Protein AF-A0A397ZGI3-F1 (afdb_monomer_lite)

Foldseek 3Di:
DDPVQVVCVVVVHDDDDDDPDPLRVLLVVCCVVPVGSPCSLVSLVVVLVCCVVPVVVCVVVDPDDSVVVSVVSND

Structure (mmCIF, N/CA/C/O backbone):
data_AF-A0A397ZGI3-F1
#
_entry.id   AF-A0A397ZGI3-F1
#
loop_
_atom_site.group_PDB
_atom_site.id
_atom_site.type_symbol
_atom_site.label_atom_id
_atom_site.label_alt_id
_atom_site.label_comp_id
_atom_site.label_asym_id
_atom_site.label_entity_id
_atom_site.label_seq_id
_atom_site.pdbx_PDB_ins_code
_atom_site.Cartn_x
_atom_site.Cartn_y
_atom_site.Cartn_z
_atom_site.occupancy
_atom_site.B_iso_or_equiv
_atom_site.auth_seq_id
_atom_site.auth_comp_id
_atom_site.auth_asym_id
_atom_site.auth_atom_id
_atom_site.pdbx_PDB_model_num
ATOM 1 N N . MET A 1 1 ? 24.145 -19.242 -10.694 1.00 54.31 1 MET A N 1
ATOM 2 C CA . MET A 1 1 ? 22.943 -18.486 -11.118 1.00 54.31 1 MET A CA 1
ATOM 3 C C . MET A 1 1 ? 21.826 -18.762 -10.121 1.00 54.31 1 MET A C 1
ATOM 5 O O . MET A 1 1 ? 21.518 -19.927 -9.904 1.00 54.31 1 MET A O 1
ATOM 9 N N . GLY A 1 2 ? 21.288 -17.736 -9.454 1.00 70.50 2 GLY A N 1
ATOM 10 C CA . GLY A 1 2 ? 20.244 -17.909 -8.434 1.00 70.50 2 GLY A CA 1
ATOM 11 C C . GLY A 1 2 ? 18.932 -18.461 -9.007 1.00 70.50 2 GLY A C 1
ATOM 12 O O . GLY A 1 2 ? 18.653 -18.328 -10.198 1.00 70.50 2 GLY A O 1
ATOM 13 N N . HIS A 1 3 ? 18.107 -19.067 -8.152 1.00 85.69 3 HIS A N 1
ATOM 14 C CA . HIS A 1 3 ? 16.841 -19.687 -8.563 1.00 85.69 3 HIS A CA 1
ATOM 15 C C . HIS A 1 3 ? 15.828 -18.672 -9.134 1.00 85.69 3 HIS A C 1
ATOM 17 O O . HIS A 1 3 ? 15.053 -19.002 -10.030 1.00 85.69 3 HIS A O 1
ATOM 23 N N . LEU A 1 4 ? 15.841 -17.422 -8.656 1.00 90.44 4 LEU A N 1
ATOM 24 C CA . LEU A 1 4 ? 14.900 -16.385 -9.092 1.00 90.44 4 LEU A CA 1
ATOM 25 C C . LEU A 1 4 ? 15.151 -15.891 -10.535 1.00 90.44 4 LEU A C 1
ATOM 27 O O . LEU A 1 4 ? 14.210 -15.993 -11.321 1.00 90.44 4 LEU A O 1
ATOM 31 N N . PRO A 1 5 ? 16.369 -15.462 -10.937 1.00 91.56 5 PRO A N 1
ATOM 32 C CA . PRO A 1 5 ? 16.642 -15.047 -12.317 1.00 91.56 5 PRO A CA 1
ATOM 33 C C . PRO A 1 5 ? 16.269 -16.096 -13.369 1.00 91.56 5 PRO A C 1
ATOM 35 O O . PRO A 1 5 ? 15.704 -15.761 -14.407 1.00 91.56 5 PRO A O 1
ATOM 38 N N . ARG A 1 6 ? 16.522 -17.382 -13.080 1.00 92.94 6 ARG A N 1
ATOM 39 C CA . ARG A 1 6 ? 16.150 -18.481 -13.982 1.00 92.94 6 ARG A CA 1
ATOM 40 C C . ARG A 1 6 ? 14.636 -18.562 -14.177 1.00 92.94 6 ARG A C 1
ATOM 42 O O . ARG A 1 6 ? 14.182 -18.687 -15.307 1.00 92.94 6 ARG A O 1
ATOM 49 N N . ARG A 1 7 ? 13.854 -18.483 -13.095 1.00 95.25 7 ARG A N 1
ATOM 50 C CA . ARG A 1 7 ? 12.386 -18.518 -13.187 1.00 95.25 7 ARG A CA 1
ATOM 51 C C . ARG A 1 7 ? 11.832 -17.298 -13.912 1.00 95.25 7 ARG A C 1
ATOM 53 O O . ARG A 1 7 ? 10.929 -17.463 -14.715 1.00 95.25 7 ARG A O 1
ATOM 60 N N . LEU A 1 8 ? 12.375 -16.106 -13.663 1.00 96.00 8 LEU A N 1
ATOM 61 C CA . LEU A 1 8 ? 11.948 -14.897 -14.371 1.00 96.00 8 LEU A CA 1
ATOM 62 C C . LEU A 1 8 ? 12.163 -15.039 -15.883 1.00 96.00 8 LEU A C 1
ATOM 64 O O . LEU A 1 8 ? 11.236 -14.794 -16.647 1.00 96.00 8 LEU A O 1
ATOM 68 N N . ASN A 1 9 ? 13.328 -15.543 -16.299 1.00 94.81 9 ASN A N 1
ATOM 69 C CA . ASN A 1 9 ? 13.637 -15.764 -17.711 1.00 94.81 9 ASN A CA 1
ATOM 70 C C . ASN A 1 9 ? 12.663 -16.744 -18.394 1.00 94.81 9 ASN A C 1
ATOM 72 O O . ASN A 1 9 ? 12.209 -16.457 -19.497 1.00 94.81 9 ASN A O 1
ATOM 76 N N . VAL A 1 10 ? 12.274 -17.836 -17.720 1.00 96.31 10 VAL A N 1
ATOM 77 C CA . VAL A 1 10 ? 11.272 -18.795 -18.236 1.00 96.31 10 VAL A CA 1
ATOM 78 C C . VAL A 1 10 ? 9.940 -18.115 -18.573 1.00 96.31 10 VAL A C 1
ATOM 80 O O . VAL A 1 10 ? 9.282 -18.510 -19.529 1.00 96.31 10 VAL A O 1
ATOM 83 N N . TYR A 1 11 ? 9.559 -17.079 -17.823 1.00 96.06 11 TYR A N 1
ATOM 84 C CA . TYR A 1 11 ? 8.320 -16.329 -18.041 1.00 96.06 11 TYR A CA 1
ATOM 85 C C . TYR A 1 11 ? 8.513 -15.036 -18.851 1.00 96.06 11 TYR A C 1
ATOM 87 O O . TYR A 1 11 ? 7.584 -14.239 -18.942 1.00 96.06 11 TYR A O 1
ATOM 95 N N . GLY A 1 12 ? 9.701 -14.792 -19.420 1.00 95.31 12 GLY A N 1
ATOM 96 C CA . GLY A 1 12 ? 9.992 -13.552 -20.152 1.00 95.31 12 GLY A CA 1
ATOM 97 C C . GLY A 1 12 ? 10.006 -12.297 -19.269 1.00 95.31 12 GLY A C 1
ATOM 98 O O . GLY A 1 12 ? 9.780 -11.193 -19.756 1.00 95.31 12 GLY A O 1
ATOM 99 N N . LEU A 1 13 ? 10.251 -12.460 -17.967 1.00 95.69 13 LEU A N 1
ATOM 100 C CA . LEU A 1 13 ? 10.307 -11.384 -16.979 1.00 95.69 13 LEU A CA 1
ATOM 101 C C . LEU A 1 13 ? 11.757 -11.038 -16.620 1.00 95.69 13 LEU A C 1
ATOM 103 O O . LEU A 1 13 ? 12.676 -11.847 -16.773 1.00 95.69 13 LEU A O 1
ATOM 107 N N . CYS A 1 14 ? 11.953 -9.846 -16.062 1.00 92.69 14 CYS A N 1
ATOM 108 C CA . CYS A 1 14 ? 13.223 -9.403 -15.497 1.00 92.69 14 CYS A CA 1
ATOM 109 C C . CYS A 1 14 ? 13.030 -8.823 -14.090 1.00 92.69 14 CYS A C 1
ATOM 111 O O . CYS A 1 14 ? 11.939 -8.395 -13.715 1.00 92.69 14 CYS A O 1
ATOM 113 N N . GLU A 1 15 ? 14.094 -8.847 -13.290 1.00 92.88 15 GLU A N 1
ATOM 114 C CA . GLU A 1 15 ? 14.106 -8.214 -11.974 1.00 92.88 15 GLU A CA 1
ATOM 115 C C . GLU A 1 15 ? 14.495 -6.745 -12.129 1.00 92.88 15 GLU A C 1
ATOM 117 O O . GLU A 1 15 ? 15.573 -6.437 -12.641 1.00 92.88 15 GLU A O 1
ATOM 122 N N . LEU A 1 16 ? 13.639 -5.843 -11.649 1.00 91.56 16 LEU A N 1
ATOM 123 C CA . LEU A 1 16 ? 13.971 -4.432 -11.525 1.00 91.56 16 LEU A CA 1
ATOM 124 C C . LEU A 1 16 ? 14.330 -4.119 -10.074 1.00 91.56 16 LEU A C 1
ATOM 126 O O . LEU A 1 16 ? 13.515 -4.274 -9.164 1.00 91.56 16 LEU A O 1
ATOM 130 N N . LYS A 1 17 ? 15.559 -3.650 -9.861 1.00 90.75 17 LYS A N 1
ATOM 131 C CA . LYS A 1 17 ? 16.005 -3.214 -8.539 1.00 90.75 17 LYS A CA 1
ATOM 132 C C . LYS A 1 17 ? 15.384 -1.862 -8.201 1.00 90.75 17 LYS A C 1
ATOM 134 O O . LYS A 1 17 ? 15.580 -0.890 -8.922 1.00 90.75 17 LYS A O 1
ATOM 139 N N . VAL A 1 18 ? 14.698 -1.803 -7.066 1.00 89.69 18 VAL A N 1
ATOM 140 C CA . VAL A 1 18 ? 14.193 -0.568 -6.451 1.00 89.69 18 VAL A CA 1
ATOM 141 C C . VAL A 1 18 ? 14.974 -0.268 -5.174 1.00 89.69 18 VAL A C 1
ATOM 143 O O . VAL A 1 18 ? 15.613 -1.154 -4.603 1.00 89.69 18 VAL A O 1
ATOM 146 N N . SER A 1 19 ? 14.920 0.978 -4.701 1.00 89.81 19 SER A N 1
ATOM 147 C CA . SER A 1 19 ? 15.542 1.366 -3.432 1.00 89.81 19 SER A CA 1
ATOM 148 C C . SER A 1 19 ? 15.039 0.488 -2.281 1.00 89.81 19 SER A C 1
ATOM 150 O O . SER A 1 19 ? 13.833 0.341 -2.080 1.00 89.81 19 SER A O 1
ATOM 152 N N . SER A 1 20 ? 15.969 -0.067 -1.502 1.00 89.19 20 SER A N 1
ATOM 153 C CA . SER A 1 20 ? 15.676 -0.893 -0.325 1.00 89.19 20 SER A CA 1
ATOM 154 C C . SER A 1 20 ? 15.355 -0.023 0.899 1.00 89.19 20 SER A C 1
ATOM 156 O O . SER A 1 20 ? 16.069 -0.050 1.899 1.00 89.19 20 SER A O 1
ATOM 158 N N . ASP A 1 21 ? 14.299 0.785 0.802 1.00 91.81 21 ASP A N 1
ATOM 159 C CA . ASP A 1 21 ? 13.771 1.620 1.884 1.00 91.81 21 ASP A CA 1
ATOM 160 C C . ASP A 1 21 ? 12.406 1.102 2.384 1.00 91.81 21 ASP A C 1
ATOM 162 O O . ASP A 1 21 ? 11.853 0.129 1.869 1.00 91.81 21 ASP A O 1
ATOM 166 N N . GLY A 1 22 ? 11.820 1.769 3.385 1.00 89.69 22 GLY A N 1
ATOM 167 C CA . GLY A 1 22 ? 10.475 1.443 3.884 1.00 89.69 22 GLY A CA 1
ATOM 168 C C . GLY A 1 22 ? 9.338 1.676 2.875 1.00 89.69 22 GLY A C 1
ATOM 169 O O . GLY A 1 22 ? 8.187 1.378 3.185 1.00 89.69 22 GLY A O 1
ATOM 170 N N . ASN A 1 23 ? 9.636 2.200 1.681 1.00 93.88 23 ASN A N 1
ATOM 171 C CA . ASN A 1 23 ? 8.684 2.422 0.596 1.00 93.88 23 ASN A CA 1
ATOM 172 C C . ASN A 1 23 ? 8.878 1.445 -0.571 1.00 93.88 23 ASN A C 1
ATOM 174 O O . ASN A 1 23 ? 8.163 1.574 -1.565 1.00 93.88 23 ASN A O 1
ATOM 178 N N . CYS A 1 24 ? 9.800 0.479 -0.480 1.00 95.38 24 CYS A N 1
ATOM 179 C CA . CYS A 1 24 ? 10.168 -0.407 -1.587 1.00 95.38 24 CYS A CA 1
ATOM 180 C C . CYS A 1 24 ? 8.955 -1.091 -2.241 1.00 95.38 24 CYS A C 1
ATOM 182 O O . CYS A 1 24 ? 8.871 -1.156 -3.465 1.00 95.38 24 CYS A O 1
ATOM 184 N N . GLN A 1 25 ? 7.957 -1.496 -1.447 1.00 95.62 25 GLN A N 1
ATOM 185 C CA . GLN A 1 25 ? 6.710 -2.077 -1.948 1.00 95.62 25 GLN A CA 1
ATOM 186 C C . GLN A 1 25 ? 5.909 -1.088 -2.812 1.00 95.62 25 GLN A C 1
ATOM 188 O O . GLN A 1 25 ? 5.445 -1.442 -3.892 1.00 95.62 25 GLN A O 1
ATOM 193 N N . PHE A 1 26 ? 5.772 0.166 -2.373 1.00 96.94 26 PHE A N 1
ATOM 194 C CA . PHE A 1 26 ? 5.062 1.200 -3.132 1.00 96.94 26 PHE A CA 1
ATOM 195 C C . PHE A 1 26 ? 5.857 1.665 -4.353 1.00 96.94 26 PHE A C 1
ATOM 197 O O . PHE A 1 26 ? 5.259 1.991 -5.372 1.00 96.94 26 PHE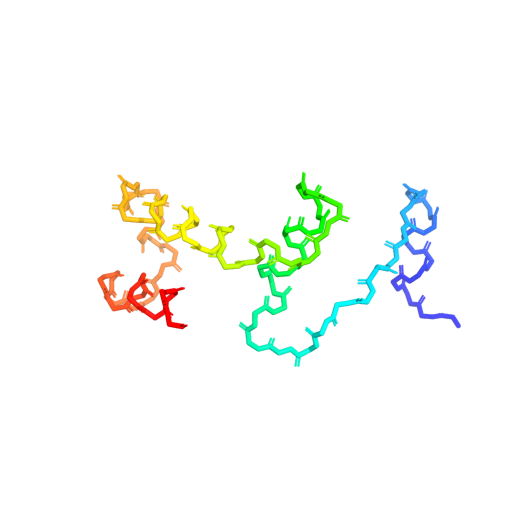 A O 1
ATOM 204 N N . ARG A 1 27 ? 7.195 1.666 -4.274 1.00 96.69 27 ARG A N 1
ATOM 205 C CA . ARG A 1 27 ? 8.078 1.939 -5.418 1.00 96.69 27 ARG A CA 1
ATOM 206 C C . ARG A 1 27 ? 7.942 0.864 -6.491 1.00 96.69 27 ARG A C 1
ATOM 208 O O . ARG A 1 27 ? 7.797 1.211 -7.655 1.00 96.69 27 ARG A O 1
ATOM 215 N N . ALA A 1 28 ? 7.916 -0.410 -6.097 1.00 96.88 28 ALA A N 1
ATOM 216 C CA . ALA A 1 28 ? 7.692 -1.522 -7.016 1.00 96.88 28 ALA A CA 1
ATOM 217 C C . ALA A 1 28 ? 6.314 -1.429 -7.692 1.00 96.88 28 ALA A C 1
ATOM 219 O O . ALA A 1 28 ? 6.220 -1.554 -8.908 1.00 96.88 28 ALA A O 1
ATOM 220 N N . LEU A 1 29 ? 5.252 -1.135 -6.932 1.00 97.19 29 LEU A N 1
ATOM 221 C CA . LEU A 1 29 ? 3.916 -0.917 -7.504 1.00 97.19 29 LEU A CA 1
ATOM 222 C C . LEU A 1 29 ? 3.878 0.292 -8.448 1.00 97.19 29 LEU A C 1
ATOM 224 O O . LEU A 1 29 ? 3.292 0.213 -9.522 1.00 97.19 29 LEU A O 1
ATOM 228 N N . SER A 1 30 ? 4.518 1.396 -8.063 1.00 97.44 30 SER A N 1
ATOM 229 C CA . SER A 1 30 ? 4.616 2.603 -8.884 1.00 97.44 30 SER A CA 1
ATOM 230 C C . SER A 1 30 ? 5.306 2.327 -10.215 1.00 97.44 30 SER A C 1
ATOM 232 O O . SER A 1 30 ? 4.812 2.756 -11.252 1.00 97.44 30 SER A O 1
ATOM 234 N N . ASP A 1 31 ? 6.396 1.562 -10.209 1.00 96.31 31 ASP A N 1
ATOM 235 C CA . ASP A 1 31 ? 7.073 1.166 -11.439 1.00 96.31 31 ASP A CA 1
ATOM 236 C C . ASP A 1 31 ? 6.180 0.302 -12.345 1.00 96.31 31 ASP A C 1
ATOM 238 O O . ASP A 1 31 ? 6.061 0.564 -13.540 1.00 96.31 31 ASP A O 1
ATOM 242 N N . GLN A 1 32 ? 5.468 -0.674 -11.778 1.00 96.38 32 GLN A N 1
ATOM 243 C CA . GLN A 1 32 ? 4.572 -1.528 -12.563 1.00 96.38 32 GLN A CA 1
ATOM 244 C C . GLN A 1 32 ? 3.380 -0.765 -13.161 1.00 96.38 32 GLN A C 1
ATOM 246 O O . GLN A 1 32 ? 2.954 -1.082 -14.269 1.00 96.38 32 GLN A O 1
ATOM 251 N N . LEU A 1 33 ? 2.855 0.243 -12.456 1.00 96.88 33 LEU A N 1
ATOM 252 C CA . LEU A 1 33 ? 1.696 1.030 -12.896 1.00 96.88 33 LEU A CA 1
ATOM 253 C C . LEU A 1 33 ? 2.072 2.189 -13.827 1.00 96.88 33 LEU A C 1
ATOM 255 O O . LEU A 1 33 ? 1.374 2.447 -14.804 1.00 96.88 33 LEU A O 1
ATOM 259 N N . TYR A 1 34 ? 3.164 2.890 -13.524 1.00 96.31 34 TYR A N 1
ATOM 260 C CA . TYR A 1 34 ? 3.527 4.165 -14.151 1.00 96.31 34 TYR A CA 1
ATOM 261 C C . TYR A 1 34 ? 4.884 4.141 -14.857 1.00 96.31 34 TYR A C 1
ATOM 263 O O . TYR A 1 34 ? 5.336 5.184 -15.325 1.00 96.31 34 TYR A O 1
ATOM 271 N N . ARG A 1 35 ? 5.565 2.986 -14.916 1.00 95.19 35 ARG A N 1
ATOM 272 C CA . ARG A 1 35 ? 6.941 2.851 -15.439 1.00 95.19 35 ARG A CA 1
ATOM 273 C C . ARG A 1 35 ? 7.941 3.790 -14.753 1.00 95.19 35 ARG A C 1
ATOM 275 O O . ARG A 1 35 ? 8.932 4.201 -15.349 1.00 95.19 35 ARG A O 1
ATOM 282 N N . SER A 1 36 ? 7.644 4.173 -13.511 1.00 94.88 36 SER A N 1
ATOM 283 C CA . SER A 1 36 ? 8.460 5.069 -12.698 1.00 94.88 36 SER A CA 1
ATOM 284 C C . SER A 1 36 ? 8.204 4.829 -11.216 1.00 94.88 36 SER A C 1
ATOM 286 O O . SER A 1 36 ? 7.055 4.802 -10.773 1.00 94.88 36 SER A O 1
ATOM 288 N N . SER A 1 37 ? 9.270 4.719 -10.421 1.00 95.25 37 SER A N 1
ATOM 289 C CA . SER A 1 37 ? 9.182 4.591 -8.961 1.00 95.25 37 SER A CA 1
ATOM 290 C C . SER A 1 37 ? 8.817 5.890 -8.239 1.00 95.25 37 SER A C 1
ATOM 292 O O . SER A 1 37 ? 8.555 5.860 -7.035 1.00 95.25 37 SER A O 1
ATOM 294 N N . GLU A 1 38 ? 8.810 7.026 -8.938 1.00 95.81 38 GLU A N 1
ATOM 295 C CA . GLU A 1 38 ? 8.680 8.357 -8.330 1.00 95.81 38 GLU A CA 1
ATOM 296 C C . GLU A 1 38 ? 7.271 8.641 -7.800 1.00 95.81 38 GLU A C 1
ATOM 298 O O . GLU A 1 38 ? 7.089 9.404 -6.849 1.00 95.81 38 GLU A O 1
ATOM 303 N N . TYR A 1 39 ? 6.265 7.949 -8.331 1.00 96.69 39 TYR A N 1
ATOM 304 C CA . TYR A 1 39 ? 4.870 8.099 -7.918 1.00 96.69 39 TYR A CA 1
ATOM 305 C C . TYR A 1 39 ? 4.503 7.253 -6.686 1.00 96.69 39 TYR A C 1
ATOM 307 O O . TYR A 1 39 ? 3.336 7.180 -6.296 1.00 96.69 39 TYR A O 1
ATOM 315 N N . HIS A 1 40 ? 5.487 6.663 -5.994 1.00 96.19 40 HIS A N 1
ATOM 316 C CA . HIS A 1 40 ? 5.258 5.788 -4.838 1.00 96.19 40 HIS A CA 1
ATOM 317 C C . HIS A 1 40 ? 4.426 6.436 -3.715 1.00 96.19 40 HIS A C 1
ATOM 319 O O . HIS A 1 40 ? 3.666 5.746 -3.036 1.00 96.19 40 HIS A O 1
ATOM 325 N N . LYS A 1 41 ? 4.525 7.760 -3.517 1.00 96.62 41 LYS A N 1
ATOM 326 C CA . LYS A 1 41 ? 3.708 8.493 -2.531 1.00 96.62 41 LYS A CA 1
ATOM 327 C C . LYS A 1 41 ? 2.228 8.536 -2.921 1.00 96.62 41 LYS A C 1
ATOM 329 O O . LYS A 1 41 ? 1.374 8.369 -2.055 1.00 96.62 41 LYS A O 1
ATOM 334 N N . GLN A 1 42 ? 1.934 8.736 -4.206 1.00 97.38 42 GLN A N 1
ATOM 335 C CA . GLN A 1 42 ? 0.563 8.743 -4.726 1.00 97.38 42 GLN A CA 1
ATOM 336 C C . GLN A 1 42 ? -0.039 7.340 -4.649 1.00 97.38 42 GLN A C 1
ATOM 338 O O . GLN A 1 42 ? -1.101 7.170 -4.058 1.00 97.38 42 GLN A O 1
ATOM 343 N N . VAL A 1 43 ? 0.698 6.326 -5.121 1.00 97.94 43 VAL A N 1
ATOM 344 C CA . VAL A 1 43 ? 0.308 4.909 -5.003 1.00 97.94 43 VAL A CA 1
ATOM 345 C C . VAL A 1 43 ? -0.027 4.551 -3.559 1.00 97.94 43 VAL A C 1
ATOM 347 O O . VAL A 1 43 ? -1.067 3.961 -3.276 1.00 97.94 43 VAL A O 1
ATOM 350 N N . ARG A 1 44 ? 0.830 4.948 -2.617 1.00 97.62 44 ARG A N 1
ATOM 351 C CA . ARG A 1 44 ? 0.601 4.723 -1.191 1.00 97.62 44 ARG A CA 1
ATOM 352 C C . ARG A 1 44 ? -0.670 5.406 -0.681 1.00 97.62 44 ARG A C 1
ATOM 354 O O . ARG A 1 44 ? -1.392 4.812 0.119 1.00 97.62 44 ARG A O 1
ATOM 361 N N . GLY A 1 45 ? -0.938 6.632 -1.126 1.00 97.69 45 GLY A N 1
ATOM 362 C CA . GLY A 1 45 ? -2.162 7.365 -0.803 1.00 97.69 45 GLY A CA 1
ATOM 363 C C . GLY A 1 45 ? -3.416 6.607 -1.234 1.00 97.69 45 GLY A C 1
ATOM 364 O O . GLY A 1 45 ? -4.305 6.387 -0.409 1.00 97.69 45 GLY A O 1
ATOM 365 N N . GLU A 1 46 ? -3.440 6.126 -2.477 1.00 98.06 46 GLU A N 1
ATOM 366 C CA . GLU A 1 46 ? -4.558 5.345 -3.016 1.00 98.06 46 GLU A CA 1
ATOM 367 C C . GLU A 1 46 ? -4.730 4.006 -2.291 1.00 98.06 46 GLU A C 1
ATOM 369 O O . GLU A 1 46 ? -5.845 3.647 -1.917 1.00 98.06 46 GLU A O 1
ATOM 374 N N . VAL A 1 47 ? -3.636 3.304 -1.971 1.00 97.31 47 VAL A N 1
ATOM 375 C CA . VAL A 1 47 ? -3.695 2.077 -1.157 1.00 97.31 47 VAL A CA 1
ATOM 376 C C . VAL A 1 47 ? -4.312 2.356 0.216 1.00 97.31 47 VAL A C 1
ATOM 378 O O . VAL A 1 47 ? -5.187 1.624 0.673 1.00 97.31 47 VAL A O 1
ATOM 381 N N . VAL A 1 48 ? -3.896 3.426 0.897 1.00 97.75 48 VAL A N 1
ATOM 382 C CA . VAL A 1 48 ? -4.446 3.785 2.214 1.00 97.75 48 VAL A CA 1
ATOM 383 C C . VAL A 1 48 ? -5.917 4.184 2.124 1.00 97.75 48 VAL A C 1
ATOM 385 O O . VAL A 1 48 ? -6.682 3.860 3.034 1.00 97.75 48 VAL A O 1
ATOM 388 N N . LYS A 1 49 ? -6.322 4.885 1.062 1.00 98.19 49 LYS A N 1
ATOM 389 C CA . LYS A 1 49 ? -7.724 5.221 0.795 1.00 98.19 49 LYS A CA 1
ATOM 390 C C . LYS A 1 49 ? -8.555 3.952 0.595 1.00 98.19 49 LYS A C 1
ATOM 392 O O . LYS A 1 49 ? -9.509 3.741 1.335 1.00 98.19 49 LYS A O 1
ATOM 397 N N . GLN A 1 50 ? -8.102 3.049 -0.272 1.00 97.94 50 GLN A N 1
ATOM 398 C CA . GLN A 1 50 ? -8.726 1.747 -0.510 1.00 97.94 50 GLN A CA 1
ATOM 399 C C . GLN A 1 50 ? -8.910 0.945 0.788 1.00 97.94 50 GLN A C 1
ATOM 401 O O . GLN A 1 50 ? -9.987 0.399 1.028 1.00 97.94 50 GLN A O 1
ATOM 406 N N . LEU A 1 51 ? -7.884 0.907 1.650 1.00 97.69 51 LEU A N 1
ATOM 407 C CA . LEU A 1 51 ? -7.952 0.251 2.961 1.00 97.69 51 LEU A CA 1
ATOM 408 C C . LEU A 1 51 ? -9.010 0.891 3.877 1.00 97.69 51 LEU A C 1
ATOM 410 O O . LEU A 1 51 ? -9.724 0.190 4.588 1.00 97.69 51 LEU A O 1
ATOM 414 N N . LYS A 1 52 ? -9.135 2.222 3.884 1.00 97.38 52 LYS A N 1
ATOM 415 C CA . LYS A 1 52 ? -10.150 2.907 4.702 1.00 97.38 52 LYS A CA 1
ATOM 416 C C . LYS A 1 52 ? -11.564 2.618 4.208 1.00 97.38 52 LYS A C 1
ATOM 418 O O . LYS A 1 52 ? -12.427 2.317 5.031 1.00 97.38 52 LYS A O 1
ATOM 423 N N . ASP A 1 53 ? -11.765 2.688 2.898 1.00 98.06 53 ASP A N 1
ATOM 424 C CA . ASP A 1 53 ? -13.090 2.628 2.281 1.00 98.06 53 ASP A CA 1
ATOM 425 C C . ASP A 1 53 ? -13.646 1.194 2.259 1.00 98.06 53 ASP A C 1
ATOM 427 O O . ASP A 1 53 ? -14.855 0.996 2.320 1.00 98.06 53 ASP A O 1
ATOM 431 N N . ASN A 1 54 ? -12.774 0.177 2.263 1.00 97.62 54 ASN A N 1
ATOM 432 C CA . ASN A 1 54 ? -13.159 -1.231 2.104 1.00 97.62 54 ASN A CA 1
ATOM 433 C C . ASN A 1 54 ? -12.731 -2.106 3.292 1.00 97.62 54 ASN A C 1
ATOM 435 O O . ASN A 1 54 ? -12.238 -3.224 3.127 1.00 97.62 54 ASN A O 1
ATOM 439 N N . ARG A 1 55 ? -12.912 -1.601 4.519 1.00 96.94 55 ARG A N 1
ATOM 440 C CA . ARG A 1 55 ? -12.486 -2.274 5.760 1.00 96.94 55 ARG A CA 1
ATOM 441 C C . ARG A 1 55 ? -12.897 -3.748 5.844 1.00 96.94 55 ARG A C 1
ATOM 443 O O . ARG A 1 55 ? -12.081 -4.569 6.252 1.00 96.94 55 ARG A O 1
ATOM 450 N N . THR A 1 56 ? -14.131 -4.080 5.473 1.00 97.19 56 THR A N 1
ATOM 451 C CA . THR A 1 56 ? -14.694 -5.438 5.585 1.00 97.19 56 THR A CA 1
ATOM 452 C C . THR A 1 56 ? -13.908 -6.480 4.793 1.00 97.19 56 THR A C 1
ATOM 454 O O . THR A 1 56 ? -13.826 -7.626 5.221 1.00 97.19 56 THR A O 1
ATOM 457 N N . ILE A 1 57 ? -13.283 -6.079 3.683 1.00 97.56 57 ILE A N 1
ATOM 458 C CA . ILE A 1 57 ? -12.471 -6.960 2.837 1.00 97.56 57 ILE A CA 1
ATOM 459 C C . ILE A 1 57 ? -11.138 -7.284 3.515 1.00 97.56 57 ILE A C 1
ATOM 461 O O . ILE A 1 57 ? -10.621 -8.385 3.373 1.00 97.56 57 ILE A O 1
ATOM 465 N N . TYR A 1 58 ? -10.565 -6.326 4.245 1.00 97.50 58 TYR A N 1
ATOM 466 C CA . TYR A 1 58 ? -9.178 -6.406 4.698 1.00 97.50 58 TYR A CA 1
ATOM 467 C C . TYR A 1 58 ? -9.020 -6.713 6.188 1.00 97.50 58 TYR A C 1
ATOM 469 O O . TYR A 1 58 ? -7.956 -7.168 6.600 1.00 97.50 58 TYR A O 1
ATOM 477 N N . GLU A 1 59 ? -10.026 -6.425 7.014 1.00 97.12 59 GLU A N 1
ATOM 478 C CA . GLU A 1 59 ? -9.886 -6.470 8.471 1.00 97.12 59 GLU A CA 1
ATOM 479 C C . GLU A 1 59 ? -9.524 -7.858 9.005 1.00 97.12 59 GLU A C 1
ATOM 481 O O . GLU A 1 59 ? -8.683 -7.954 9.895 1.00 97.12 59 GLU A O 1
ATOM 486 N N . SER A 1 60 ? -10.072 -8.924 8.422 1.00 97.31 60 SER A N 1
ATOM 487 C CA . SER A 1 60 ? -9.780 -10.306 8.825 1.00 97.31 60 SER A CA 1
ATOM 488 C C . SER A 1 60 ? -8.312 -10.710 8.627 1.00 97.31 60 SER A C 1
ATOM 490 O O . SER A 1 60 ? -7.826 -11.595 9.326 1.00 97.31 60 SER A O 1
ATOM 492 N N . TYR A 1 61 ? -7.580 -10.042 7.730 1.00 96.88 61 TYR A N 1
ATOM 493 C CA . TYR A 1 61 ? -6.154 -10.290 7.485 1.00 96.88 61 TYR A CA 1
ATOM 494 C C . TYR A 1 61 ? -5.232 -9.544 8.461 1.00 96.88 61 TYR A C 1
ATOM 496 O O . TYR A 1 61 ? -4.015 -9.742 8.449 1.00 96.88 61 TYR A O 1
ATOM 504 N N . VAL A 1 62 ? -5.774 -8.649 9.292 1.00 96.38 62 VAL A N 1
ATOM 505 C CA . VAL A 1 62 ? -4.987 -7.758 10.145 1.00 96.38 62 VAL A CA 1
ATOM 506 C C . VAL A 1 62 ? -5.105 -8.186 11.606 1.00 96.38 62 VAL A C 1
ATOM 508 O O . VAL A 1 62 ? -6.111 -7.958 12.263 1.00 96.38 62 VAL A O 1
ATOM 511 N N . LEU A 1 63 ? -4.010 -8.713 12.163 1.00 95.69 63 LEU A N 1
ATOM 512 C CA . LEU A 1 63 ? -3.944 -9.1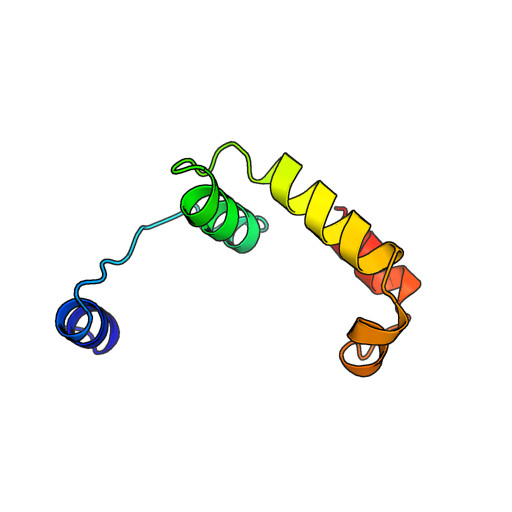82 13.559 1.00 95.69 63 LEU A CA 1
ATOM 513 C C . LEU A 1 63 ? -4.04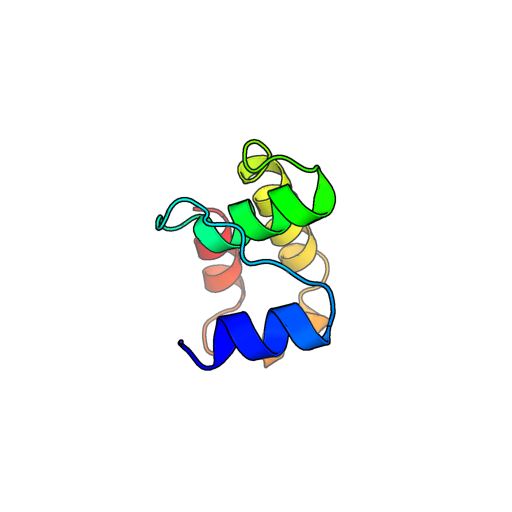7 -8.064 14.619 1.00 95.69 63 LEU A C 1
ATOM 515 O O . LEU A 1 63 ? -4.182 -8.334 15.809 1.00 95.69 63 LEU A O 1
ATOM 519 N N . MET A 1 64 ? -3.934 -6.795 14.218 1.00 95.56 64 MET A N 1
ATOM 520 C CA . MET A 1 64 ? -4.033 -5.636 15.114 1.00 95.56 64 MET A CA 1
ATOM 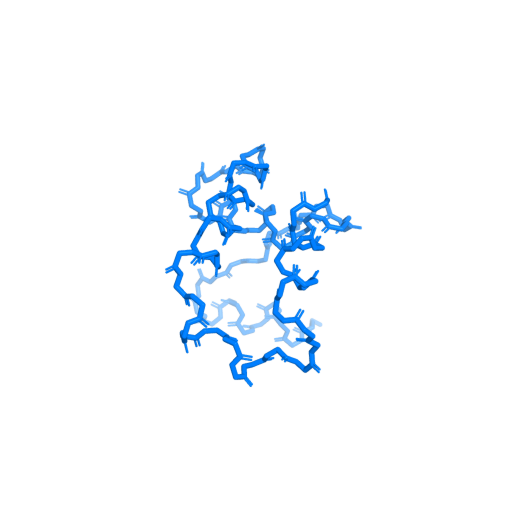521 C C . MET A 1 64 ? -5.319 -4.849 14.865 1.00 95.56 64 MET A C 1
ATOM 523 O O . MET A 1 64 ? -5.939 -4.975 13.818 1.00 95.56 64 MET A O 1
ATOM 527 N N . LYS A 1 65 ? -5.675 -3.934 15.779 1.00 97.00 65 LYS A N 1
ATOM 528 C CA . LYS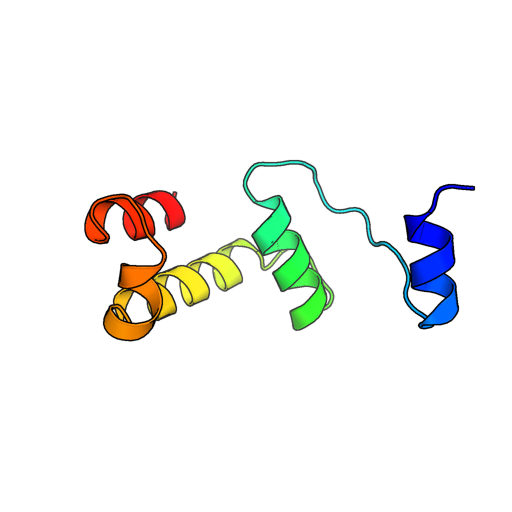 A 1 65 ? -6.801 -3.009 15.557 1.00 97.00 65 LYS A CA 1
ATOM 529 C C . LYS A 1 65 ? -6.685 -2.353 14.176 1.00 97.00 65 LYS A C 1
ATOM 531 O O . LYS A 1 65 ? -5.727 -1.613 13.935 1.00 97.00 65 LYS A O 1
ATOM 536 N N . TYR A 1 66 ? -7.677 -2.562 13.311 1.00 97.31 66 TYR A N 1
ATOM 537 C CA . TYR A 1 66 ? -7.625 -2.139 11.908 1.00 97.31 66 TYR A CA 1
ATOM 538 C C . TYR A 1 66 ? -7.326 -0.640 11.744 1.00 97.31 66 TYR A C 1
ATOM 540 O O . TYR A 1 66 ? -6.489 -0.225 10.942 1.00 97.31 66 TYR A O 1
ATOM 548 N N . LYS A 1 67 ? -7.899 0.187 12.628 1.00 96.25 67 LYS A N 1
ATOM 549 C CA . LYS A 1 67 ? -7.621 1.630 12.698 1.00 96.25 67 LYS A CA 1
ATOM 550 C C . LYS A 1 67 ? -6.147 1.975 12.923 1.00 96.25 67 LYS A C 1
ATOM 552 O O . LYS A 1 67 ? -5.660 2.979 12.408 1.00 96.25 67 LYS A O 1
ATOM 557 N N . ARG A 1 68 ? -5.422 1.168 13.702 1.00 96.81 68 ARG A N 1
ATOM 558 C CA . ARG A 1 68 ? -3.976 1.331 13.918 1.00 96.81 68 ARG A CA 1
ATOM 559 C C . ARG A 1 68 ? -3.192 0.905 12.679 1.00 96.81 68 ARG A C 1
ATOM 561 O O . ARG A 1 68 ? -2.190 1.542 12.365 1.00 96.81 68 ARG A O 1
ATOM 568 N N . TYR A 1 69 ? -3.652 -0.128 11.981 1.00 96.94 69 TYR A N 1
ATOM 569 C CA . TYR A 1 69 ? -3.001 -0.657 10.788 1.00 96.94 69 TYR A CA 1
ATOM 570 C C . TYR A 1 69 ? -2.965 0.356 9.640 1.00 96.94 69 TYR A C 1
ATOM 572 O O . TYR A 1 69 ? -1.873 0.764 9.245 1.00 96.94 69 TYR A O 1
ATOM 580 N N . TYR A 1 70 ? -4.113 0.861 9.169 1.00 95.50 70 TYR A N 1
ATOM 581 C CA . TYR A 1 70 ? -4.099 1.790 8.029 1.00 95.50 70 TYR A CA 1
ATOM 582 C C . TYR A 1 70 ? -3.413 3.127 8.372 1.00 95.50 70 TYR A C 1
ATOM 584 O O . TYR A 1 70 ? -2.822 3.763 7.504 1.00 95.50 70 TYR A O 1
ATOM 592 N N . LYS A 1 71 ? -3.419 3.547 9.650 1.00 96.06 71 LYS A N 1
ATOM 593 C CA . LYS A 1 71 ? -2.648 4.716 10.113 1.00 96.06 71 LYS A CA 1
ATOM 594 C C . LYS A 1 71 ? -1.139 4.497 10.022 1.00 96.06 71 LYS A C 1
ATOM 596 O O . LYS A 1 71 ? -0.421 5.443 9.732 1.00 96.06 71 LYS A O 1
ATOM 601 N N . ARG A 1 72 ? -0.647 3.279 10.275 1.00 94.56 72 ARG A N 1
ATOM 602 C CA . ARG A 1 72 ? 0.767 2.934 10.044 1.00 94.56 72 ARG A CA 1
ATOM 603 C C . ARG A 1 72 ? 1.078 2.889 8.555 1.00 94.56 72 ARG A C 1
ATOM 605 O O . ARG A 1 72 ? 2.113 3.398 8.152 1.00 94.56 72 ARG A O 1
ATOM 612 N N . MET A 1 73 ? 0.161 2.354 7.750 1.00 94.44 73 MET A N 1
ATOM 613 C CA . MET A 1 73 ? 0.309 2.338 6.293 1.00 94.44 73 MET A CA 1
ATOM 614 C C . MET A 1 73 ? 0.341 3.737 5.679 1.00 94.44 73 MET A C 1
ATOM 616 O O . MET A 1 73 ? 0.905 3.888 4.607 1.00 94.44 73 MET A O 1
ATOM 620 N N . ALA A 1 74 ? -0.153 4.763 6.373 1.00 93.12 74 ALA A N 1
ATOM 621 C CA . ALA A 1 74 ? -0.084 6.158 5.945 1.00 93.12 74 ALA A CA 1
ATOM 622 C C . ALA A 1 74 ? 1.229 6.900 6.291 1.00 93.12 74 ALA A C 1
ATOM 624 O O . ALA A 1 74 ? 1.367 8.039 5.862 1.00 93.12 74 ALA A O 1
ATOM 625 N N . LYS A 1 75 ? 2.143 6.311 7.084 1.00 84.62 75 LYS A N 1
ATOM 626 C CA . LYS A 1 75 ? 3.381 6.963 7.572 1.00 84.62 75 LYS A CA 1
ATOM 627 C C . LYS A 1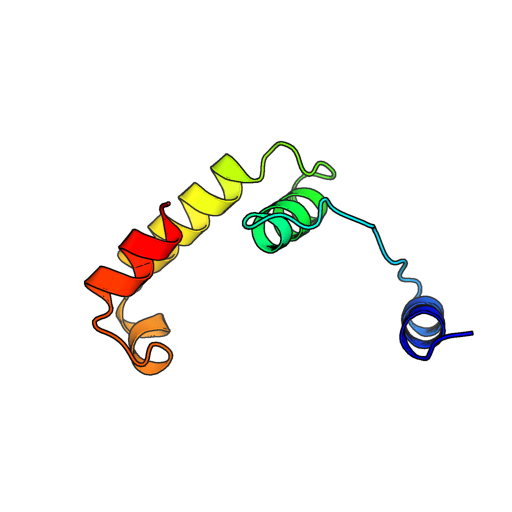 75 ? 4.586 6.819 6.646 1.00 84.62 75 LYS A C 1
ATOM 629 O O . LYS A 1 75 ? 4.904 7.752 5.898 1.00 84.62 75 LYS A O 1
#

pLDDT: mean 94.41, std 6.14, range [54.31, 98.19]

Secondary structure (DSSP, 8-state):
--HHHHHHHHTT--PPP---STTHHHHHHHHHHHS-GGGHHHHHHHHHHHHHHTHHHHGGG-SS-HHHHHHHHT-

Sequence (75 aa):
MGHLPRRLNVYGLCELKVSSDGNCQFRALSDQLYRSSEYHKQVRGEVVKQLKDNRTIYESYVLMKYKRYYKRMAK

Organism: Brassica campestris (NCBI:txid3711)

InterPro domains:
  IPR003323 OTU domain [PS50802] (13-75)
  IPR038765 Papain-like cysteine peptidase superfamily [SSF54001] (6-73)
  IPR050704 Peptidase C85-like [PTHR12419] (5-75)

Radius of gyration: 15.45 Å; chains: 1; bounding box: 38×28×36 Å